Protein AF-A0A447TXG5-F1 (afdb_monomer)

Solvent-accessible surface area (backbone atoms only — not comparable to full-atom values): 9383 Å² total; per-residue (Å²): 135,63,83,75,45,75,52,70,58,77,57,89,52,55,70,82,73,84,54,89,96,60,89,82,86,87,80,78,88,62,99,65,87,81,81,84,87,84,89,76,53,85,91,64,82,86,83,57,67,68,39,61,76,42,76,40,59,65,51,44,81,47,76,54,97,92,38,67,21,38,39,74,36,81,69,43,98,62,69,49,74,78,39,32,24,39,66,48,71,40,68,78,60,53,37,56,62,75,52,61,67,69,57,44,43,72,75,45,52,75,36,49,52,47,66,84,43,47,87,85,38,51,67,66,46,56,60,28,50,46,75,46,95,74,83,55,51,71,50,82,75,86,127

Secondary structure (DSSP, 8-state):
----EEEE---TT---PPPTT--------SSS---------TT-----HHHHHTTS-SEEEEEETTEEEEEE-TTSS--PPEEEEEE--BGGGTB-TTS-HHHHHHH-GGGGGGGG-GGGGHHHHHHTEEEES-SSPBPPPP-

Radius of gyration: 16.36 Å; Cα contacts (8 Å, |Δi|>4): 171; chains: 1; bounding box: 40×32×42 Å

Mean predicted aligned error: 3.82 Å

pLDDT: mean 93.13, std 7.11, range [40.44, 98.06]

Foldseek 3Di:
DDPDAEDEDADAQFDADDAPPDDDDDDDPDPDDDDADDDADPPDDDDCPVCVQLVHDQWDFDDDPNATAIEGRPSDPDDDDYWYWYFDADVQLLGDGNDHPVVSCVVCVVSPPCNVVVVVCNCVNVVRTHTDDPPHHHDDDDD

Structure (mmCIF, N/CA/C/O backbone):
data_AF-A0A447TXG5-F1
#
_entry.id   AF-A0A447TXG5-F1
#
loop_
_atom_site.group_PDB
_atom_site.id
_atom_site.type_symbol
_atom_site.label_atom_id
_atom_site.label_alt_id
_atom_site.label_comp_id
_atom_site.label_asym_id
_atom_site.label_entity_id
_atom_site.label_seq_id
_atom_site.pdbx_PDB_ins_code
_atom_site.Cartn_x
_atom_site.Cartn_y
_atom_site.Cartn_z
_atom_site.occupancy
_atom_site.B_iso_or_equiv
_atom_site.auth_seq_id
_atom_site.auth_comp_id
_atom_site.auth_asym_id
_atom_site.auth_atom_id
_atom_site.pdbx_PDB_model_num
ATOM 1 N N . MET A 1 1 ? 4.972 15.140 13.599 1.00 76.69 1 MET A N 1
ATOM 2 C CA . MET A 1 1 ? 3.506 14.929 13.564 1.00 76.69 1 MET A CA 1
ATOM 3 C C . MET A 1 1 ? 3.168 14.269 12.235 1.00 76.69 1 MET A C 1
ATOM 5 O O . MET A 1 1 ? 4.020 14.294 11.358 1.00 76.69 1 MET A O 1
ATOM 9 N N . VAL A 1 2 ? 2.006 13.627 12.107 1.00 91.31 2 VAL A N 1
ATOM 10 C CA . VAL A 1 2 ? 1.574 13.003 10.845 1.00 91.31 2 VAL A CA 1
ATOM 11 C C . VAL A 1 2 ? 0.642 13.973 10.127 1.00 91.31 2 VAL A C 1
ATOM 13 O O . VAL A 1 2 ? -0.398 14.331 10.680 1.00 91.31 2 VAL A O 1
ATOM 16 N N . ASP A 1 3 ? 1.023 14.396 8.924 1.00 94.44 3 ASP A N 1
ATOM 17 C CA . ASP A 1 3 ? 0.277 15.399 8.152 1.00 94.44 3 ASP A CA 1
ATOM 18 C C . ASP A 1 3 ? -0.713 14.775 7.162 1.00 94.44 3 ASP A C 1
ATOM 20 O O . ASP A 1 3 ? -1.718 15.397 6.819 1.00 94.44 3 ASP A O 1
ATOM 24 N N . ASP A 1 4 ? -0.463 13.533 6.744 1.00 96.50 4 ASP A N 1
ATOM 25 C CA . ASP A 1 4 ? -1.300 12.806 5.798 1.00 96.50 4 ASP A CA 1
ATOM 26 C C . ASP A 1 4 ? -1.452 11.331 6.187 1.00 96.50 4 ASP A C 1
ATOM 28 O O . ASP A 1 4 ? -0.542 10.733 6.763 1.00 96.50 4 ASP A O 1
ATOM 32 N N . LEU A 1 5 ? -2.615 10.747 5.891 1.00 96.62 5 LEU A N 1
ATOM 33 C CA . LEU A 1 5 ? -2.928 9.356 6.220 1.00 96.62 5 LEU A CA 1
ATOM 34 C C . LEU A 1 5 ? -3.752 8.711 5.107 1.00 96.62 5 LEU A C 1
ATOM 36 O O . LEU A 1 5 ? -4.831 9.190 4.750 1.00 96.62 5 LEU A O 1
ATOM 40 N N . ILE A 1 6 ? -3.234 7.602 4.582 1.00 97.62 6 ILE A N 1
ATOM 41 C CA . ILE A 1 6 ? -3.843 6.831 3.501 1.00 97.62 6 ILE A CA 1
ATOM 42 C C . ILE A 1 6 ? -3.974 5.379 3.955 1.00 97.62 6 ILE A C 1
ATOM 44 O O . ILE A 1 6 ? -2.986 4.751 4.330 1.00 97.62 6 ILE A O 1
ATOM 48 N N . VAL A 1 7 ? -5.190 4.847 3.884 1.00 97.50 7 VAL A N 1
ATOM 49 C CA . VAL A 1 7 ? -5.477 3.417 4.001 1.00 97.50 7 VAL A CA 1
ATOM 50 C C . VAL A 1 7 ? -5.702 2.892 2.589 1.00 97.50 7 VAL A C 1
ATOM 52 O O . VAL A 1 7 ? -6.718 3.192 1.963 1.00 97.50 7 VAL A O 1
ATOM 55 N N . ALA A 1 8 ? -4.730 2.138 2.078 1.00 97.75 8 ALA A N 1
ATOM 56 C CA . ALA A 1 8 ? -4.798 1.548 0.748 1.00 97.75 8 ALA A CA 1
ATOM 57 C C . ALA A 1 8 ? -5.186 0.066 0.827 1.00 97.75 8 ALA A C 1
ATOM 59 O O . ALA A 1 8 ? -4.508 -0.715 1.495 1.00 97.75 8 ALA A O 1
ATOM 60 N N . VAL A 1 9 ? -6.248 -0.325 0.123 1.00 97.56 9 VAL A N 1
ATOM 61 C CA . VAL A 1 9 ? -6.638 -1.730 -0.040 1.00 97.56 9 VAL A CA 1
ATOM 62 C C . VAL A 1 9 ? -5.944 -2.292 -1.275 1.00 97.56 9 VAL A C 1
ATOM 64 O O . VAL A 1 9 ? -6.083 -1.769 -2.382 1.00 97.56 9 VAL A O 1
ATOM 67 N N . VAL A 1 10 ? -5.198 -3.375 -1.073 1.00 97.12 10 VAL A N 1
ATOM 68 C CA . VAL A 1 10 ? -4.447 -4.083 -2.113 1.00 97.12 10 VAL A CA 1
ATOM 69 C C . VAL A 1 10 ? -4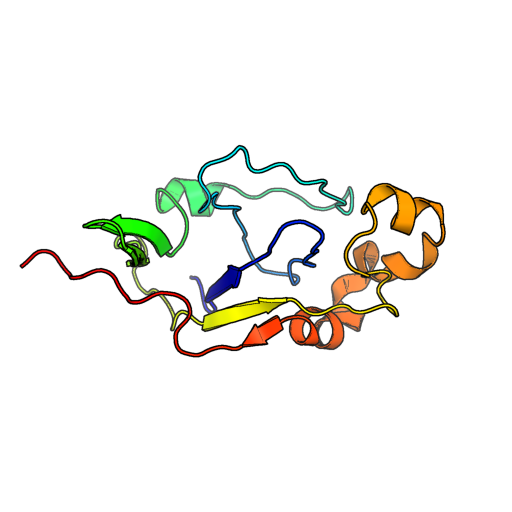.890 -5.540 -2.092 1.00 97.12 10 VAL A C 1
ATOM 71 O O . VAL A 1 10 ? -4.852 -6.181 -1.043 1.00 97.12 10 VAL A O 1
ATOM 74 N N . LYS A 1 11 ? -5.340 -6.052 -3.238 1.00 96.38 11 LYS A N 1
ATOM 75 C CA . LYS A 1 11 ? -5.810 -7.435 -3.392 1.00 96.38 11 LYS A CA 1
ATOM 76 C C . LYS A 1 11 ? -4.692 -8.356 -3.878 1.00 96.38 11 LYS A C 1
ATOM 78 O O . LYS A 1 11 ? -3.629 -7.903 -4.304 1.00 96.38 11 LYS A O 1
ATOM 83 N N . GLU A 1 12 ? -4.953 -9.660 -3.834 1.00 95.69 12 GLU A N 1
ATOM 84 C CA . GLU A 1 12 ? -4.099 -10.661 -4.475 1.00 95.69 12 GLU A CA 1
ATOM 85 C C . GLU A 1 12 ? -3.809 -10.278 -5.937 1.00 95.69 12 GLU A C 1
ATOM 87 O O . GLU A 1 12 ? -4.659 -9.708 -6.620 1.00 95.69 12 GLU A O 1
ATOM 92 N N . GLY A 1 13 ? -2.573 -10.514 -6.386 1.00 96.25 13 GLY A N 1
ATOM 93 C CA . GLY A 1 13 ? -2.105 -10.144 -7.727 1.00 96.25 13 GLY A CA 1
ATOM 94 C C . GLY A 1 13 ? -1.751 -8.661 -7.900 1.00 96.25 13 GLY A C 1
ATOM 95 O O . GLY A 1 13 ? -1.001 -8.309 -8.814 1.00 96.25 13 GLY A O 1
ATOM 96 N N . GLN A 1 14 ? -2.205 -7.779 -7.008 1.00 97.38 14 GLN A N 1
ATOM 97 C CA . GLN A 1 14 ? -1.951 -6.345 -7.121 1.00 97.38 14 GLN A CA 1
ATOM 98 C C . GLN A 1 14 ? -0.600 -5.934 -6.525 1.00 97.38 14 GLN A C 1
ATOM 100 O O . GLN A 1 14 ? 0.135 -6.706 -5.907 1.00 97.38 14 GLN A O 1
ATOM 105 N N . SER A 1 15 ? -0.209 -4.687 -6.765 1.00 96.19 15 SER A N 1
ATOM 106 C CA . SER A 1 15 ? 1.029 -4.118 -6.235 1.00 96.19 15 SER A CA 1
ATOM 107 C C . SER A 1 15 ? 0.846 -2.638 -5.942 1.00 96.19 15 SER A C 1
ATOM 109 O O . SER A 1 15 ? 0.130 -1.940 -6.657 1.00 96.19 15 SER A O 1
ATOM 111 N N . ILE A 1 16 ? 1.534 -2.166 -4.908 1.00 96.88 16 ILE A N 1
ATOM 112 C CA . ILE A 1 16 ? 1.567 -0.766 -4.496 1.00 96.88 16 ILE A CA 1
ATOM 113 C C . ILE A 1 16 ? 3.018 -0.291 -4.448 1.00 96.88 16 ILE A C 1
ATOM 115 O O . ILE A 1 16 ? 3.911 -1.046 -4.062 1.00 96.88 16 ILE A O 1
ATOM 119 N N . ILE A 1 17 ? 3.250 0.963 -4.830 1.00 96.12 17 ILE A N 1
ATOM 120 C CA . ILE A 1 17 ? 4.489 1.673 -4.511 1.00 96.12 17 ILE A CA 1
ATOM 121 C C . ILE A 1 17 ? 4.177 2.573 -3.320 1.00 96.12 17 ILE A C 1
ATOM 123 O O . ILE A 1 17 ? 3.289 3.420 -3.408 1.00 96.12 17 ILE A O 1
ATOM 127 N N . VAL A 1 18 ? 4.893 2.391 -2.210 1.00 94.88 18 VAL A N 1
ATOM 128 C CA . VAL A 1 18 ? 4.769 3.289 -1.058 1.00 94.88 18 VAL A CA 1
ATOM 129 C C . VAL A 1 18 ? 5.388 4.641 -1.434 1.00 94.88 18 VAL A C 1
ATOM 131 O O . VAL A 1 18 ? 6.564 4.668 -1.810 1.00 94.88 18 VAL A O 1
ATOM 134 N N . PRO A 1 19 ? 4.638 5.758 -1.366 1.00 93.62 19 PRO A N 1
ATOM 135 C CA . PRO A 1 19 ? 5.182 7.067 -1.704 1.00 93.62 19 PRO A CA 1
ATOM 136 C C . PRO A 1 19 ? 6.325 7.476 -0.759 1.00 93.62 19 PRO A C 1
ATOM 138 O O . PRO A 1 19 ? 6.333 7.081 0.412 1.00 93.62 19 PRO A O 1
ATOM 141 N N . PRO A 1 20 ? 7.292 8.288 -1.225 1.00 91.88 20 PRO A N 1
ATOM 142 C CA . PRO A 1 20 ? 8.367 8.767 -0.363 1.00 91.88 20 PRO A CA 1
ATOM 143 C C . PRO A 1 20 ? 7.815 9.611 0.790 1.00 91.88 20 PRO A C 1
ATOM 145 O O . PRO A 1 20 ? 6.815 10.309 0.636 1.00 91.88 20 PRO A O 1
ATOM 148 N N . ASN A 1 21 ? 8.500 9.569 1.936 1.00 91.56 21 ASN A N 1
ATOM 149 C CA . ASN A 1 21 ? 8.123 10.241 3.188 1.00 91.56 21 ASN A CA 1
ATOM 150 C C . ASN A 1 21 ? 6.867 9.687 3.894 1.00 91.56 21 ASN A C 1
ATOM 152 O O . ASN A 1 21 ? 6.381 10.313 4.834 1.00 91.56 21 ASN A O 1
ATOM 156 N N . TYR A 1 22 ? 6.379 8.499 3.513 1.00 93.88 22 TYR A N 1
ATOM 157 C CA . TYR A 1 22 ? 5.319 7.791 4.241 1.00 93.88 22 TYR A CA 1
ATOM 158 C C . TYR A 1 22 ? 5.891 6.634 5.065 1.00 93.88 22 TYR A C 1
ATOM 160 O O . TYR A 1 22 ? 6.489 5.695 4.535 1.00 93.88 22 TYR A O 1
ATOM 168 N N . GLY A 1 23 ? 5.642 6.665 6.376 1.00 93.62 23 GLY A N 1
ATOM 169 C CA . GLY A 1 23 ? 5.691 5.453 7.191 1.00 93.62 23 GLY A CA 1
ATOM 170 C C . GLY A 1 23 ? 4.540 4.528 6.795 1.00 93.62 23 GLY A C 1
ATOM 171 O O . GLY A 1 23 ? 3.433 4.999 6.540 1.00 93.62 23 GLY A O 1
ATOM 172 N N . HIS A 1 24 ? 4.784 3.222 6.733 1.00 95.38 24 HIS A N 1
ATOM 173 C CA . HIS A 1 24 ? 3.778 2.253 6.302 1.00 95.38 24 HIS A CA 1
ATOM 174 C C . HIS A 1 24 ? 3.811 0.991 7.161 1.00 95.38 24 HIS A C 1
ATOM 176 O O . HIS A 1 24 ? 4.844 0.610 7.709 1.00 95.38 24 HIS A O 1
ATOM 182 N N . CYS A 1 25 ? 2.664 0.329 7.242 1.00 95.75 25 CYS A N 1
ATOM 183 C CA . CYS A 1 25 ? 2.535 -1.037 7.723 1.00 95.75 25 CYS A CA 1
ATOM 184 C C . CYS A 1 25 ? 1.613 -1.806 6.769 1.00 95.75 25 CYS A C 1
ATOM 186 O O . CYS A 1 25 ? 0.942 -1.212 5.922 1.00 95.75 25 CYS A O 1
ATOM 188 N N . SER A 1 26 ? 1.581 -3.127 6.904 1.00 96.44 26 SER A N 1
ATOM 189 C CA . SER A 1 26 ? 0.647 -3.987 6.180 1.00 96.44 26 SER A CA 1
ATOM 190 C C . SER A 1 26 ? -0.286 -4.648 7.185 1.00 96.44 26 SER A C 1
ATOM 192 O O . SER A 1 26 ?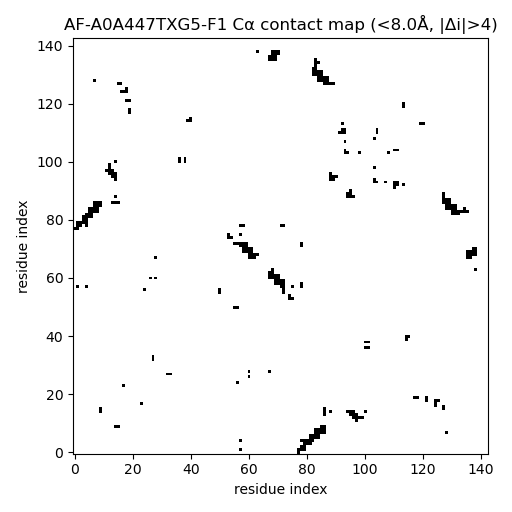 0.168 -5.129 8.222 1.00 96.44 26 SER A O 1
ATOM 194 N N . ILE A 1 27 ? -1.583 -4.655 6.885 1.00 96.88 27 ILE A N 1
ATOM 195 C CA . ILE A 1 27 ? -2.618 -5.248 7.732 1.00 96.88 27 ILE A CA 1
ATOM 196 C C . ILE A 1 27 ? -3.281 -6.355 6.923 1.00 96.88 27 ILE A C 1
ATOM 198 O O . ILE A 1 27 ? -3.702 -6.129 5.790 1.00 96.88 27 ILE A O 1
ATOM 202 N N . ASN A 1 28 ? -3.349 -7.553 7.496 1.00 96.81 28 ASN A N 1
ATOM 203 C CA . ASN A 1 28 ? -4.110 -8.640 6.906 1.00 96.81 28 ASN A CA 1
ATOM 204 C C . ASN A 1 28 ? -5.585 -8.485 7.289 1.00 96.81 28 ASN A C 1
ATOM 206 O O . ASN A 1 28 ? -5.909 -8.529 8.471 1.00 96.81 28 ASN A O 1
ATOM 210 N N . ILE A 1 29 ? -6.444 -8.284 6.291 1.00 95.12 29 ILE A N 1
ATOM 211 C CA . ILE A 1 29 ? -7.896 -8.112 6.457 1.00 95.12 29 ILE A CA 1
ATOM 212 C C . ILE A 1 29 ? -8.701 -9.291 5.889 1.00 95.12 29 ILE A C 1
ATOM 214 O O . ILE A 1 29 ? -9.921 -9.204 5.801 1.00 95.12 29 ILE A O 1
ATOM 218 N N . GLY A 1 30 ? -8.024 -10.344 5.423 1.00 93.50 30 GLY A N 1
ATOM 219 C CA . GLY A 1 30 ? -8.653 -11.550 4.890 1.00 93.50 30 GLY A CA 1
ATOM 220 C C . GLY A 1 30 ? -8.470 -12.753 5.812 1.00 93.50 30 GLY A C 1
ATOM 221 O O . GLY A 1 30 ? -7.681 -12.721 6.754 1.00 93.50 30 GLY A O 1
ATOM 222 N N . ASP A 1 31 ? -9.162 -13.844 5.488 1.00 91.75 31 ASP A N 1
ATOM 223 C CA . ASP A 1 31 ? -9.206 -15.056 6.322 1.00 91.75 31 ASP A CA 1
ATOM 224 C C . ASP A 1 31 ? -7.939 -15.930 6.227 1.00 91.75 31 ASP A C 1
ATOM 226 O O . ASP A 1 31 ? -7.720 -16.833 7.035 1.00 91.75 31 ASP A O 1
ATOM 230 N N . GLY A 1 32 ? -7.109 -15.699 5.206 1.00 94.06 32 GLY A N 1
ATOM 231 C CA . GLY A 1 32 ? -5.899 -16.471 4.914 1.00 94.06 32 GLY A CA 1
ATOM 232 C C . GLY A 1 32 ? -4.605 -15.725 5.247 1.00 94.06 32 GLY A C 1
ATOM 233 O O . GLY A 1 32 ? -4.636 -14.566 5.653 1.00 94.06 32 GLY A O 1
ATOM 234 N N . PRO A 1 33 ? -3.431 -16.354 5.065 1.00 96.06 33 PRO A N 1
ATOM 235 C CA . PRO A 1 33 ? -2.153 -15.678 5.257 1.00 96.06 33 PRO A CA 1
ATOM 236 C C . PRO A 1 33 ? -1.933 -14.568 4.218 1.00 96.06 33 PRO A C 1
ATOM 238 O O . PRO A 1 33 ? -2.079 -14.786 3.016 1.00 96.06 33 PRO A O 1
ATOM 241 N N . LEU A 1 34 ? -1.485 -13.397 4.677 1.00 96.12 34 LEU A N 1
ATOM 242 C CA . LEU A 1 34 ? -0.992 -12.329 3.809 1.00 96.12 34 LEU A CA 1
ATOM 243 C C . LEU A 1 34 ? 0.470 -12.599 3.430 1.00 96.12 34 LEU A C 1
ATOM 245 O O . LEU A 1 34 ? 1.364 -12.507 4.272 1.00 96.12 34 LEU A O 1
ATOM 249 N N . VAL A 1 35 ? 0.719 -12.891 2.153 1.00 94.81 35 VAL A N 1
ATOM 250 C CA . VAL A 1 35 ? 2.067 -13.102 1.607 1.00 94.81 35 VAL A CA 1
ATOM 251 C C . VAL A 1 35 ? 2.326 -12.105 0.486 1.00 94.81 35 VAL A C 1
ATOM 253 O O . VAL A 1 35 ? 1.561 -12.019 -0.470 1.00 94.81 35 VAL A O 1
ATOM 256 N N . PHE A 1 36 ? 3.428 -11.362 0.578 1.00 94.31 36 PHE A N 1
ATOM 257 C CA . PHE A 1 36 ? 3.842 -10.417 -0.456 1.00 94.31 36 PHE A CA 1
ATOM 258 C C . PHE A 1 36 ? 5.366 -10.358 -0.586 1.00 94.31 36 PHE A C 1
ATOM 260 O O . PHE A 1 36 ? 6.112 -10.737 0.315 1.00 94.31 36 PHE A O 1
ATOM 267 N N . SER A 1 37 ? 5.832 -9.881 -1.740 1.00 92.50 37 SER A N 1
ATOM 268 C CA . SER A 1 37 ? 7.246 -9.582 -1.984 1.00 92.50 37 SER A CA 1
ATOM 269 C C . SER A 1 37 ? 7.494 -8.089 -1.818 1.00 92.50 37 SER A C 1
ATOM 271 O O . SER A 1 37 ? 6.732 -7.285 -2.350 1.00 92.50 37 SER A O 1
ATOM 273 N N . ASN A 1 38 ? 8.584 -7.721 -1.145 1.00 92.44 38 ASN A N 1
ATOM 274 C CA . ASN A 1 38 ? 9.016 -6.333 -1.024 1.00 92.44 38 ASN A CA 1
ATOM 275 C C . ASN A 1 38 ? 10.282 -6.092 -1.858 1.00 92.44 38 ASN A C 1
ATOM 277 O O . ASN A 1 38 ? 11.271 -6.811 -1.704 1.00 92.44 38 ASN A O 1
ATOM 281 N N . LEU A 1 39 ? 10.257 -5.074 -2.719 1.00 92.62 39 LEU A N 1
ATOM 282 C CA . LEU A 1 39 ? 11.436 -4.572 -3.421 1.00 92.62 39 LEU A CA 1
ATOM 283 C C . LEU A 1 39 ? 11.766 -3.192 -2.858 1.00 92.62 39 LEU A C 1
ATOM 285 O O . LEU A 1 39 ? 11.020 -2.241 -3.068 1.00 92.62 39 LEU A O 1
ATOM 289 N N . ALA A 1 40 ? 12.890 -3.097 -2.156 1.00 88.25 40 ALA A N 1
ATOM 290 C CA . ALA A 1 40 ? 13.308 -1.878 -1.480 1.00 88.25 40 ALA A CA 1
ATOM 291 C C . ALA A 1 40 ? 14.666 -1.393 -1.990 1.00 88.25 40 ALA A C 1
ATOM 293 O O . ALA A 1 40 ? 15.553 -2.183 -2.326 1.00 88.25 40 ALA A O 1
ATOM 294 N N . TYR A 1 41 ? 14.842 -0.073 -2.002 1.00 87.75 41 TYR A N 1
ATOM 295 C CA . TYR A 1 41 ? 16.133 0.546 -2.266 1.00 87.75 41 TYR A CA 1
ATOM 296 C C . TYR A 1 41 ? 17.050 0.366 -1.048 1.00 87.75 41 TYR A C 1
ATOM 298 O O . TYR A 1 41 ? 16.708 0.773 0.059 1.00 87.75 41 TYR A O 1
ATOM 306 N N . LYS A 1 42 ? 18.216 -0.268 -1.232 1.00 81.88 42 LYS A N 1
ATOM 307 C CA . LYS A 1 42 ? 19.101 -0.689 -0.127 1.00 81.88 42 LYS A CA 1
ATOM 308 C C . LYS A 1 42 ? 19.542 0.450 0.817 1.00 81.88 42 LYS A C 1
ATOM 310 O O . LYS A 1 42 ? 19.605 0.198 2.015 1.00 81.88 42 LYS A O 1
ATOM 315 N N . PRO A 1 43 ? 19.834 1.675 0.344 1.00 82.56 43 PRO A N 1
ATOM 316 C CA . PRO A 1 43 ? 20.145 2.812 1.217 1.00 82.56 43 PRO A CA 1
ATOM 317 C C . PRO A 1 43 ? 18.965 3.367 2.040 1.00 82.56 43 PRO A C 1
ATOM 319 O O . PRO A 1 43 ? 19.125 4.400 2.683 1.00 82.56 43 PRO A O 1
ATOM 322 N N . CYS A 1 44 ? 17.782 2.741 2.010 1.00 77.25 44 CYS A N 1
ATOM 323 C CA . CYS A 1 44 ? 16.625 3.171 2.791 1.00 77.25 44 CYS A CA 1
ATOM 324 C C . CYS A 1 44 ? 16.765 2.741 4.261 1.00 77.25 44 CYS A C 1
ATOM 326 O O . CYS A 1 44 ? 16.662 1.558 4.593 1.00 77.25 44 CYS A O 1
ATOM 328 N N . THR A 1 45 ? 17.004 3.710 5.146 1.00 82.75 45 THR A N 1
ATOM 329 C CA . THR A 1 45 ? 17.028 3.489 6.596 1.00 82.75 45 THR A CA 1
ATOM 330 C C . THR A 1 45 ? 15.620 3.224 7.118 1.00 82.75 45 THR A C 1
ATOM 332 O O . THR A 1 45 ? 14.664 3.902 6.745 1.00 82.75 45 THR A O 1
ATOM 335 N N . VAL A 1 46 ? 15.494 2.252 8.019 1.00 85.12 46 VAL A N 1
ATOM 336 C CA . VAL A 1 46 ? 14.221 1.925 8.664 1.00 85.12 46 VAL A CA 1
ATOM 337 C C . VAL A 1 46 ? 14.133 2.642 10.011 1.00 85.12 46 VAL A C 1
ATOM 339 O O . VAL A 1 46 ? 15.024 2.499 10.846 1.00 85.12 46 VAL A O 1
ATOM 342 N N . HIS A 1 47 ? 13.054 3.397 10.228 1.00 90.94 47 HIS A N 1
ATOM 343 C CA . HIS A 1 47 ? 12.835 4.198 11.434 1.00 90.94 47 HIS A CA 1
ATOM 344 C C . HIS A 1 47 ? 11.585 3.720 12.182 1.00 90.94 47 HIS A C 1
ATOM 346 O O . HIS A 1 47 ? 10.468 3.912 11.704 1.00 90.94 47 HIS A O 1
ATOM 352 N N . TYR A 1 48 ? 11.764 3.122 13.364 1.00 94.00 48 TYR A N 1
ATOM 353 C CA . TYR A 1 48 ? 10.659 2.595 14.180 1.00 94.00 48 TYR A CA 1
ATOM 354 C C . TYR A 1 48 ? 10.317 3.449 15.406 1.00 94.00 48 TYR A C 1
ATOM 356 O O . TYR A 1 48 ? 9.252 3.253 15.985 1.00 94.00 48 TYR A O 1
ATOM 364 N N . ASP A 1 49 ? 11.160 4.414 15.780 1.00 94.94 49 ASP A N 1
ATOM 365 C CA . ASP A 1 49 ? 11.042 5.159 17.044 1.00 94.94 49 ASP A CA 1
ATOM 366 C C . ASP A 1 49 ? 9.671 5.824 17.219 1.00 94.94 49 ASP A C 1
ATOM 368 O O . ASP A 1 49 ? 9.062 5.752 18.281 1.00 94.94 49 ASP A O 1
ATOM 372 N N . THR A 1 50 ? 9.140 6.428 16.151 1.00 92.19 50 THR A N 1
ATOM 373 C CA . THR A 1 50 ? 7.820 7.082 16.183 1.00 92.19 50 THR A CA 1
ATOM 374 C C . THR A 1 50 ? 6.687 6.069 16.341 1.00 92.19 50 THR A C 1
ATOM 376 O O . THR A 1 50 ? 5.750 6.309 17.097 1.00 92.19 50 THR A O 1
ATOM 379 N N . VAL A 1 51 ? 6.783 4.918 15.667 1.00 95.12 51 VAL A N 1
ATOM 380 C CA . VAL A 1 51 ? 5.788 3.841 15.781 1.00 95.12 51 VAL A CA 1
ATOM 381 C C . VAL A 1 51 ? 5.796 3.268 17.198 1.00 95.12 51 VAL A C 1
ATOM 383 O O . VAL A 1 51 ? 4.735 3.047 17.773 1.00 95.12 51 VAL A O 1
ATOM 386 N N . GLN A 1 52 ? 6.979 3.076 17.787 1.00 96.12 52 GLN A N 1
ATOM 387 C CA . GLN A 1 52 ? 7.125 2.604 19.165 1.00 96.12 52 GLN A CA 1
ATOM 388 C C . GLN A 1 52 ? 6.585 3.619 20.177 1.00 96.12 52 GLN A C 1
ATOM 390 O O . GLN A 1 52 ? 5.827 3.240 21.067 1.00 96.12 52 GLN A O 1
ATOM 395 N N . PHE A 1 53 ? 6.926 4.900 20.013 1.00 95.88 53 PHE A N 1
ATOM 396 C CA . PHE A 1 53 ? 6.483 5.981 20.894 1.00 95.88 53 PHE A CA 1
ATOM 397 C C . PHE A 1 53 ? 4.955 6.117 20.942 1.00 95.88 53 PHE A C 1
ATOM 399 O O . PHE A 1 53 ? 4.391 6.316 22.012 1.00 95.88 53 PHE A O 1
ATOM 406 N N . TYR A 1 54 ? 4.278 5.979 19.798 1.00 96.25 54 TYR A N 1
ATOM 407 C CA . TYR A 1 54 ? 2.816 6.067 19.715 1.00 96.25 54 TYR A CA 1
ATOM 408 C C . TYR A 1 54 ? 2.099 4.713 19.813 1.00 96.25 54 TYR A C 1
ATOM 410 O O . TYR A 1 54 ? 0.906 4.626 19.513 1.00 96.25 54 TYR A O 1
ATOM 418 N N . HIS A 1 55 ? 2.811 3.654 20.208 1.00 96.31 55 HIS A N 1
ATOM 419 C CA . HIS A 1 55 ? 2.269 2.299 20.343 1.00 96.31 55 HIS A CA 1
ATOM 420 C C . HIS A 1 55 ? 1.585 1.761 19.071 1.00 96.31 55 HIS A C 1
ATOM 422 O O . HIS A 1 55 ? 0.690 0.925 19.155 1.00 96.31 55 HIS A O 1
ATOM 428 N N . GLY A 1 56 ? 2.004 2.228 17.890 1.00 96.00 56 GLY A N 1
ATOM 429 C CA . GLY A 1 56 ? 1.437 1.834 16.603 1.00 96.00 56 GLY A CA 1
ATOM 430 C C . GLY A 1 56 ? 1.364 2.961 15.572 1.00 96.00 56 GLY A C 1
ATOM 431 O O . GLY A 1 56 ? 1.950 4.040 15.712 1.00 96.00 56 GLY A O 1
ATOM 432 N N . MET A 1 57 ? 0.623 2.689 14.497 1.00 96.69 57 MET A N 1
ATOM 433 C CA . MET A 1 57 ? 0.326 3.658 13.437 1.00 96.69 57 MET A CA 1
ATOM 434 C C . MET A 1 57 ? -0.768 4.641 13.875 1.00 96.69 57 MET A C 1
ATOM 436 O O . MET A 1 57 ? -1.383 4.475 14.925 1.00 96.69 57 MET A O 1
ATOM 440 N N . ALA A 1 58 ? -1.029 5.670 13.066 1.00 96.38 58 ALA A N 1
ATOM 441 C CA . ALA A 1 58 ? -2.039 6.693 13.359 1.00 96.38 58 ALA A CA 1
ATOM 442 C C . ALA A 1 58 ? -3.492 6.166 13.342 1.00 96.38 58 ALA A C 1
ATOM 444 O O . ALA A 1 58 ? -4.395 6.808 13.884 1.00 96.38 58 ALA A O 1
ATOM 445 N N . CYS A 1 59 ? -3.727 4.995 12.751 1.00 95.94 59 CYS A N 1
ATOM 446 C CA . CYS A 1 59 ? -4.995 4.278 12.805 1.00 95.94 59 CYS A CA 1
ATOM 447 C C . CYS A 1 59 ? -4.779 2.761 12.768 1.00 95.94 59 CYS A C 1
ATOM 449 O O . CYS A 1 59 ? -3.706 2.279 12.400 1.00 95.94 59 CYS A O 1
ATOM 451 N N . TYR A 1 60 ? -5.836 2.031 13.099 1.00 96.81 60 TYR A N 1
ATOM 452 C CA . TYR A 1 60 ? -5.941 0.579 13.045 1.00 96.81 60 TYR A CA 1
ATOM 453 C C . TYR A 1 60 ? -7.139 0.190 12.183 1.00 96.81 60 TYR A C 1
ATOM 455 O O . TYR A 1 60 ? -8.132 0.916 12.153 1.00 96.81 60 TYR A O 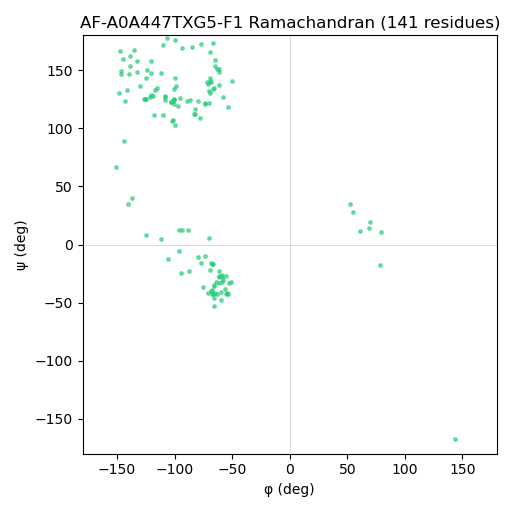1
ATOM 463 N N . ILE A 1 61 ? -7.054 -0.964 11.525 1.00 96.56 61 ILE A N 1
ATOM 464 C CA . ILE A 1 61 ? -8.220 -1.654 10.971 1.00 96.56 61 ILE A CA 1
ATOM 465 C C . ILE A 1 61 ? -8.560 -2.772 11.946 1.00 96.56 61 ILE A C 1
ATOM 467 O O . ILE A 1 61 ? -7.682 -3.562 12.299 1.00 96.56 61 ILE A O 1
ATOM 471 N N . VAL A 1 62 ? -9.79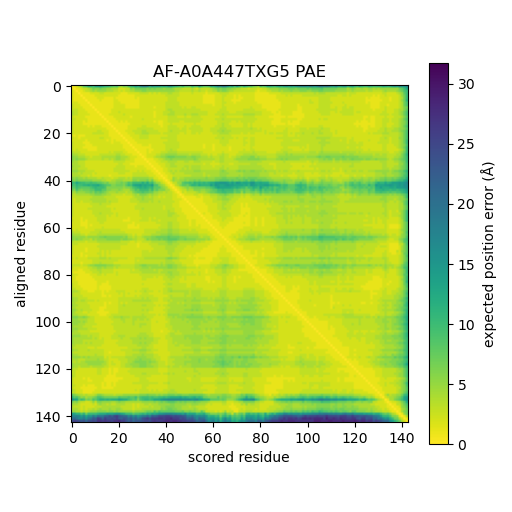7 -2.791 12.421 1.00 95.56 62 VAL A N 1
ATOM 472 C CA . VAL A 1 62 ? -10.289 -3.758 13.407 1.00 95.56 62 VAL A CA 1
ATOM 473 C C . VAL A 1 62 ? -11.622 -4.320 12.939 1.00 95.56 62 VAL A C 1
ATOM 475 O O . VAL A 1 62 ? -12.307 -3.699 12.132 1.00 95.56 62 VAL A O 1
ATOM 478 N N . GLU A 1 63 ? -11.983 -5.491 13.443 1.00 94.25 63 GLU A N 1
ATOM 479 C CA . GLU A 1 63 ? -13.281 -6.106 13.189 1.00 94.25 63 GLU A CA 1
ATOM 480 C C . GLU A 1 63 ? -14.180 -5.940 14.418 1.00 94.25 63 GLU A C 1
ATOM 482 O O . GLU A 1 63 ? -13.824 -6.362 15.520 1.00 94.25 63 GLU A O 1
ATOM 487 N N . GLU A 1 64 ? -15.346 -5.327 14.230 1.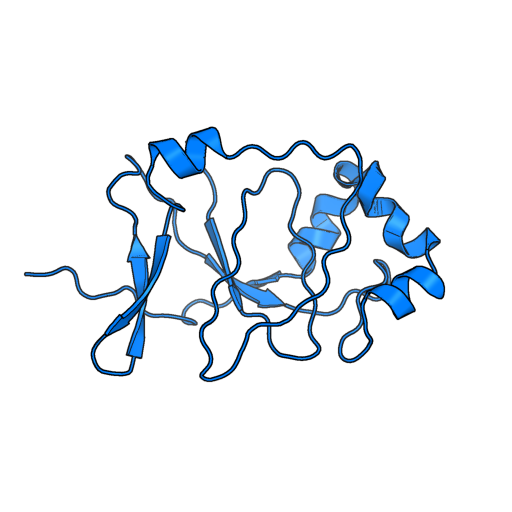00 93.94 64 GLU A N 1
ATOM 488 C CA . GLU A 1 64 ? -16.382 -5.166 15.250 1.00 93.94 64 GLU A CA 1
ATOM 489 C C . GLU A 1 64 ? -17.696 -5.729 14.712 1.00 93.94 64 GLU A C 1
ATOM 491 O O . GLU A 1 64 ? -18.158 -5.334 13.645 1.00 93.94 64 GLU A O 1
ATOM 496 N N . ASN A 1 65 ? -18.319 -6.659 15.444 1.00 91.56 65 ASN A N 1
ATOM 497 C CA . ASN A 1 65 ? -19.603 -7.264 15.062 1.00 91.56 65 ASN A CA 1
ATOM 498 C C . ASN A 1 65 ? -19.631 -7.835 13.623 1.00 91.56 65 ASN A C 1
ATOM 500 O O . ASN A 1 65 ? -20.656 -7.767 12.948 1.00 91.56 65 ASN A O 1
ATOM 504 N N . GLY A 1 66 ? -18.509 -8.394 13.150 1.00 90.88 66 GLY A N 1
ATOM 505 C CA . GLY A 1 66 ? -18.379 -8.947 11.796 1.00 90.88 66 GLY A CA 1
ATOM 506 C C . GLY A 1 66 ? -18.164 -7.905 10.692 1.00 90.88 66 GLY A C 1
ATOM 507 O O . GLY A 1 66 ? -18.267 -8.234 9.511 1.00 90.88 66 GLY A O 1
ATOM 508 N N . GLN A 1 67 ? -17.899 -6.644 11.049 1.00 93.81 67 GLN A N 1
ATOM 509 C CA . GLN A 1 67 ? -17.621 -5.563 10.110 1.00 93.81 67 GLN A CA 1
ATOM 510 C C . GLN A 1 67 ? -16.238 -4.962 10.374 1.00 93.81 67 GLN A C 1
ATOM 512 O O . GLN A 1 67 ? -15.916 -4.560 11.491 1.00 93.81 67 GLN A O 1
ATOM 517 N N . LEU A 1 68 ? -15.424 -4.856 9.322 1.00 95.75 68 LEU A N 1
ATOM 518 C CA . LEU A 1 68 ? -14.163 -4.124 9.386 1.00 95.75 68 LEU A CA 1
ATOM 519 C C . LEU A 1 68 ? -14.428 -2.621 9.491 1.00 95.75 68 LEU A C 1
ATOM 521 O O . LEU A 1 68 ? -15.191 -2.063 8.700 1.00 95.75 68 LEU A O 1
ATOM 525 N N . CYS A 1 69 ? -13.763 -1.963 10.431 1.00 95.88 69 CYS A N 1
ATOM 526 C CA . CYS A 1 69 ?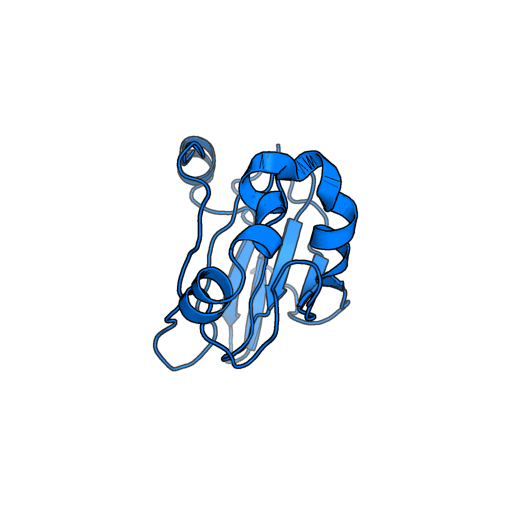 -13.841 -0.526 10.650 1.00 95.88 69 CYS A CA 1
ATOM 527 C C . CYS A 1 69 ? -12.461 0.063 10.960 1.00 95.88 69 CYS A C 1
ATOM 529 O O . CYS A 1 69 ? -11.508 -0.643 11.309 1.00 95.88 69 CYS A O 1
ATOM 531 N N . VAL A 1 70 ? -12.342 1.382 10.814 1.00 95.94 70 VAL A N 1
ATOM 532 C CA . VAL A 1 70 ? -11.105 2.112 11.093 1.00 95.94 70 VAL A CA 1
ATOM 533 C C . VAL A 1 70 ? -11.190 2.799 12.441 1.00 95.94 70 VAL A C 1
ATOM 535 O O . VAL A 1 70 ? -12.064 3.635 12.680 1.00 95.94 70 VAL A O 1
ATOM 538 N N . ARG A 1 71 ? -10.217 2.507 13.302 1.00 95.75 71 ARG A N 1
ATOM 539 C CA . ARG A 1 71 ? -10.071 3.133 14.615 1.00 95.75 71 ARG A CA 1
ATOM 540 C C . ARG A 1 71 ? -8.872 4.070 14.619 1.00 95.75 71 ARG A C 1
ATOM 542 O O . ARG A 1 71 ? -7.760 3.666 14.287 1.00 95.75 71 ARG A O 1
ATOM 549 N N . LYS A 1 72 ? -9.067 5.328 15.014 1.00 95.75 72 LYS A N 1
ATOM 550 C CA . LYS A 1 72 ? -7.956 6.275 15.202 1.00 95.75 72 LYS A CA 1
ATOM 551 C C . LYS A 1 72 ? -7.120 5.869 16.415 1.00 95.75 72 LYS A C 1
ATOM 553 O O . LYS A 1 72 ? -7.658 5.421 17.425 1.00 95.75 72 LYS A O 1
ATOM 558 N N . ASN A 1 73 ? -5.808 6.053 16.330 1.00 96.44 73 ASN A N 1
ATOM 559 C CA . ASN A 1 73 ? -4.929 5.838 17.469 1.00 96.44 73 ASN A CA 1
ATOM 560 C C . ASN A 1 73 ? -4.915 7.081 18.374 1.00 96.44 73 ASN A C 1
ATOM 562 O O . ASN A 1 73 ? -4.379 8.120 17.993 1.00 96.44 73 ASN A O 1
ATOM 566 N N . HIS A 1 74 ? -5.472 6.958 19.581 1.00 94.81 74 HIS A N 1
ATOM 567 C CA . HIS A 1 74 ? -5.581 8.052 20.551 1.00 94.81 74 HIS A CA 1
ATOM 568 C C . HIS A 1 74 ? -4.231 8.509 21.130 1.00 94.81 74 HIS A C 1
ATOM 570 O O . HIS A 1 74 ? -4.157 9.602 21.687 1.00 94.81 74 HIS A O 1
ATOM 576 N N . TYR A 1 75 ? -3.157 7.722 20.982 1.00 96.12 75 TYR A N 1
ATOM 577 C CA . TYR A 1 75 ? -1.812 8.154 21.376 1.00 96.12 75 TYR A CA 1
ATOM 578 C C . TYR A 1 75 ? -1.269 9.267 20.469 1.00 96.12 75 TYR A C 1
ATOM 580 O O . TYR A 1 75 ? -0.392 10.021 20.888 1.00 96.12 75 TYR A O 1
ATOM 588 N N . TYR A 1 76 ? -1.789 9.415 19.244 1.00 95.62 76 TYR A N 1
ATOM 589 C CA . TYR A 1 76 ? -1.440 10.537 18.376 1.00 95.62 76 TYR A CA 1
ATOM 590 C C . TYR A 1 76 ? -2.233 11.786 18.797 1.00 95.62 76 TYR A C 1
ATOM 592 O O . TYR A 1 76 ? -3.461 11.762 18.739 1.00 95.62 76 TYR A O 1
ATOM 600 N N . PRO A 1 77 ? -1.576 12.923 19.114 1.00 92.81 77 PRO A N 1
ATOM 601 C CA . PRO A 1 77 ? -2.268 14.155 19.516 1.00 92.81 77 PRO A CA 1
ATOM 602 C C . PRO A 1 77 ? -3.252 14.679 18.465 1.00 92.81 77 PRO A C 1
ATOM 604 O O . PRO A 1 77 ? -4.211 15.381 18.775 1.00 92.81 77 PRO A O 1
ATOM 607 N N . ARG A 1 78 ? -2.981 14.370 17.194 1.00 93.81 78 ARG A N 1
ATOM 608 C CA . ARG A 1 78 ? -3.828 14.686 16.051 1.00 93.81 78 ARG A CA 1
ATOM 609 C C . ARG A 1 78 ? -3.657 13.599 15.000 1.00 93.81 78 ARG A C 1
ATOM 611 O O . ARG A 1 78 ? -2.532 13.307 14.601 1.00 93.81 78 ARG A O 1
ATOM 618 N N . VAL A 1 79 ? -4.777 13.073 14.515 1.00 94.88 79 VAL A N 1
ATOM 619 C CA . VAL A 1 79 ? -4.834 12.177 13.354 1.00 94.88 79 VAL A CA 1
ATOM 620 C C . VAL A 1 79 ? -5.467 12.952 12.190 1.00 94.88 79 VAL A C 1
ATOM 622 O O . VAL A 1 79 ? -6.559 13.503 12.375 1.00 94.88 79 VAL A O 1
ATOM 625 N N . PRO A 1 80 ? -4.805 13.067 11.021 1.00 94.81 80 PRO A N 1
ATOM 626 C CA . 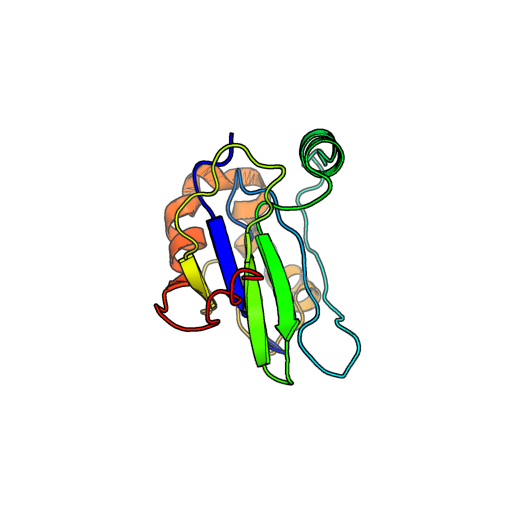PRO A 1 80 ? -5.371 13.759 9.861 1.00 94.81 80 PRO A CA 1
ATOM 627 C C . PRO A 1 80 ? -6.593 13.011 9.300 1.00 94.81 80 PRO A C 1
ATOM 629 O O . PRO A 1 80 ? -6.933 11.913 9.748 1.00 94.81 80 PRO A O 1
ATOM 632 N N . ARG A 1 81 ? -7.287 13.609 8.318 1.00 94.06 81 ARG A N 1
ATOM 633 C CA . ARG A 1 81 ? -8.393 12.924 7.627 1.00 94.06 81 ARG A CA 1
ATOM 634 C C . ARG A 1 81 ? -7.853 11.635 7.008 1.00 94.06 81 ARG A C 1
ATOM 636 O O . ARG A 1 81 ? -6.883 11.671 6.260 1.00 94.06 81 ARG A O 1
ATOM 643 N N . ILE A 1 82 ? -8.514 10.523 7.310 1.00 95.62 82 ILE A N 1
ATOM 644 C CA . ILE A 1 82 ? -8.199 9.225 6.722 1.00 95.62 82 ILE A CA 1
ATOM 645 C C . ILE A 1 82 ? -8.699 9.246 5.284 1.00 95.62 82 ILE A C 1
ATOM 647 O O . ILE A 1 82 ? -9.881 9.496 5.044 1.00 95.62 82 ILE A O 1
ATOM 651 N N . LYS A 1 83 ? -7.792 9.036 4.335 1.00 97.00 83 LYS A N 1
ATOM 652 C CA . LYS A 1 83 ? -8.138 8.849 2.928 1.00 97.00 83 LYS A CA 1
ATOM 653 C C . LYS A 1 83 ? -8.103 7.367 2.619 1.00 97.00 83 LYS A C 1
ATOM 655 O O . LYS A 1 83 ? -7.137 6.691 2.968 1.00 97.00 83 LYS A O 1
ATOM 660 N N . PHE A 1 84 ? -9.122 6.885 1.933 1.00 97.69 84 PHE A N 1
ATOM 661 C CA . PHE A 1 84 ? -9.163 5.514 1.466 1.00 97.69 84 PHE A CA 1
ATOM 662 C C . PHE A 1 84 ? -8.769 5.460 0.002 1.00 97.69 84 PHE A C 1
ATOM 664 O O . PHE A 1 84 ? -9.072 6.381 -0.759 1.00 97.69 84 PHE A O 1
ATOM 671 N N . ALA A 1 85 ? -8.052 4.413 -0.384 1.00 98.06 85 ALA A N 1
ATOM 672 C CA . ALA A 1 85 ? -7.679 4.211 -1.770 1.00 98.06 85 ALA A CA 1
ATOM 673 C C . ALA A 1 85 ? -7.629 2.730 -2.141 1.00 98.06 85 ALA A C 1
ATOM 675 O O . ALA A 1 85 ? -7.259 1.879 -1.334 1.00 98.06 85 ALA A O 1
ATOM 676 N N . THR A 1 86 ? -7.932 2.440 -3.396 1.00 97.88 86 THR A N 1
ATOM 677 C CA . THR A 1 86 ? -7.488 1.228 -4.083 1.00 97.88 86 THR A CA 1
ATOM 678 C C . THR A 1 86 ? -6.274 1.553 -4.956 1.00 97.88 86 THR A C 1
ATOM 680 O O . THR A 1 86 ? -5.811 2.699 -5.020 1.00 97.88 86 THR A O 1
ATOM 683 N N . VAL A 1 87 ? -5.693 0.538 -5.595 1.00 97.88 87 VAL A N 1
ATOM 684 C CA . VAL A 1 87 ? -4.490 0.688 -6.423 1.00 97.88 87 VAL A CA 1
ATOM 685 C C . VAL A 1 87 ? -4.785 0.463 -7.897 1.00 97.88 87 VAL A C 1
ATOM 687 O O . VAL A 1 87 ? -5.603 -0.383 -8.258 1.00 97.88 87 VAL A O 1
ATOM 690 N N . LYS A 1 88 ? -4.052 1.172 -8.758 1.00 97.44 88 LYS A N 1
ATOM 691 C CA . LYS A 1 88 ? -4.039 0.941 -10.207 1.00 97.44 88 LYS A CA 1
ATOM 692 C C . LYS A 1 88 ? -2.642 0.606 -10.715 1.00 97.44 88 LYS A C 1
ATOM 694 O O . LYS A 1 88 ? -1.632 0.957 -10.106 1.00 97.44 88 LYS A O 1
ATOM 699 N N . GLU A 1 89 ? -2.601 -0.045 -11.868 1.00 97.06 89 GLU A N 1
ATOM 700 C CA . GLU A 1 89 ? -1.359 -0.334 -12.574 1.00 97.06 89 GLU A CA 1
ATOM 701 C C . GLU A 1 89 ? -0.663 0.943 -13.056 1.00 97.06 89 GLU A C 1
ATOM 703 O O . GLU A 1 89 ? -1.284 1.971 -13.341 1.00 97.06 89 GLU A O 1
ATOM 708 N N . ASN A 1 90 ? 0.655 0.850 -13.205 1.00 96.38 90 ASN A N 1
ATOM 709 C CA . ASN A 1 90 ? 1.454 1.832 -13.916 1.00 96.38 90 ASN A CA 1
ATOM 710 C C . ASN A 1 90 ? 2.581 1.104 -14.666 1.00 96.38 90 ASN A C 1
ATOM 712 O O . ASN A 1 90 ? 3.683 0.937 -14.129 1.00 96.38 90 ASN A O 1
ATOM 716 N N . PRO A 1 91 ? 2.331 0.674 -15.918 1.00 94.38 91 PRO A N 1
ATOM 717 C CA . PRO A 1 91 ? 3.318 -0.056 -16.708 1.00 94.38 91 PRO A CA 1
ATOM 718 C C . PRO A 1 91 ? 4.623 0.720 -16.933 1.00 94.38 91 PRO A C 1
ATOM 720 O O . PRO A 1 91 ? 5.677 0.101 -17.093 1.00 94.38 91 PRO A O 1
ATOM 723 N N . HIS A 1 92 ? 4.578 2.059 -16.910 1.00 93.56 92 HIS A N 1
ATOM 724 C CA . HIS A 1 92 ? 5.764 2.908 -17.047 1.00 93.56 92 HIS A CA 1
ATOM 725 C C . HIS A 1 92 ? 6.727 2.749 -15.862 1.00 93.56 92 HIS A C 1
ATOM 727 O O . HIS A 1 92 ? 7.937 2.712 -16.062 1.00 93.56 92 HIS A O 1
ATOM 733 N N . LEU A 1 93 ? 6.194 2.553 -14.652 1.00 94.62 93 LEU A N 1
ATOM 734 C CA . LEU A 1 93 ? 6.967 2.236 -13.444 1.00 94.62 93 LEU A CA 1
ATOM 735 C C . LEU A 1 93 ? 7.182 0.724 -13.253 1.00 94.62 93 LEU A C 1
ATOM 737 O O . LEU A 1 93 ? 7.549 0.271 -12.172 1.00 94.62 93 LEU A O 1
ATOM 741 N N . GLY A 1 94 ? 6.904 -0.088 -14.279 1.00 93.94 94 GLY A N 1
ATOM 742 C CA . GLY A 1 94 ? 7.037 -1.542 -14.196 1.00 93.94 94 GLY A CA 1
ATOM 743 C C . GLY A 1 94 ? 6.004 -2.212 -13.285 1.00 93.94 94 GLY A C 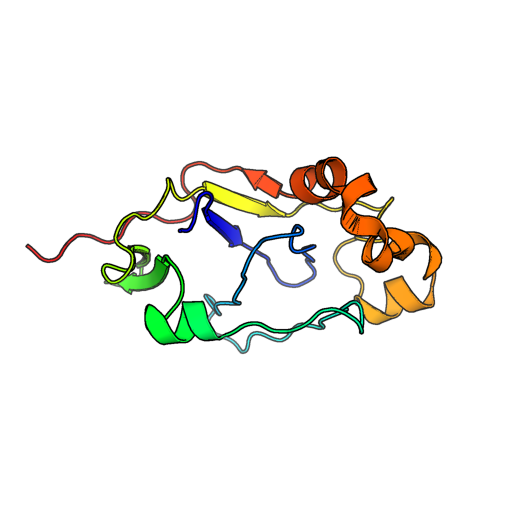1
ATOM 744 O O . GLY A 1 94 ? 6.226 -3.347 -12.860 1.00 93.94 94 GLY A O 1
ATOM 745 N N . ILE A 1 95 ? 4.888 -1.539 -12.980 1.00 94.94 95 ILE A N 1
ATOM 746 C CA . ILE A 1 95 ? 3.808 -2.088 -12.158 1.00 94.94 95 ILE A CA 1
ATOM 747 C C . ILE A 1 95 ? 2.649 -2.531 -13.045 1.00 94.94 95 ILE A C 1
ATOM 749 O O . ILE A 1 95 ? 1.889 -1.708 -13.549 1.00 94.94 95 ILE A O 1
ATOM 753 N N . THR A 1 96 ? 2.516 -3.844 -13.189 1.00 94.75 96 THR A N 1
ATOM 754 C CA . THR A 1 96 ? 1.383 -4.524 -13.825 1.00 94.75 96 THR A CA 1
ATOM 755 C C . THR A 1 96 ? 0.897 -5.634 -12.902 1.00 94.75 96 THR A C 1
ATOM 757 O O . THR A 1 96 ? 1.728 -6.337 -12.324 1.00 94.75 96 THR A O 1
ATOM 760 N N . PHE A 1 97 ? -0.405 -5.788 -12.717 1.00 96.19 97 PHE A N 1
ATOM 761 C CA . PHE A 1 97 ? -0.995 -6.788 -11.832 1.00 96.19 97 PHE A CA 1
ATOM 762 C C . PHE A 1 97 ? -0.806 -8.207 -12.384 1.00 96.19 97 PHE A C 1
ATOM 764 O O . PHE A 1 97 ? -0.355 -8.407 -13.512 1.00 96.19 97 PHE A O 1
ATOM 771 N N . ASP A 1 98 ? -1.038 -9.193 -11.519 1.00 95.81 98 ASP A N 1
ATOM 772 C CA . ASP A 1 98 ? -0.997 -10.636 -11.798 1.00 95.81 98 ASP A CA 1
ATOM 773 C C . ASP A 1 98 ? 0.359 -11.185 -12.279 1.00 95.81 98 ASP A C 1
ATOM 775 O O . ASP A 1 98 ? 0.485 -12.343 -12.675 1.00 95.81 98 ASP A O 1
ATOM 779 N N . MET A 1 99 ? 1.419 -10.381 -12.168 1.00 93.00 99 MET A N 1
ATOM 780 C CA . MET A 1 99 ? 2.800 -10.789 -12.408 1.00 93.00 99 MET A CA 1
ATOM 781 C C . MET A 1 99 ? 3.618 -10.657 -11.116 1.00 93.00 99 MET A C 1
ATOM 783 O O . MET A 1 99 ? 3.570 -9.617 -10.467 1.00 93.00 99 MET A O 1
ATOM 787 N N . PRO A 1 100 ? 4.422 -11.648 -10.702 1.00 92.94 100 PRO A N 1
ATOM 788 C CA . PRO A 1 100 ? 5.256 -11.496 -9.512 1.00 92.94 100 PRO A CA 1
ATOM 789 C C . PRO A 1 100 ? 6.279 -10.355 -9.646 1.00 92.94 100 PRO A C 1
ATOM 791 O O . PRO A 1 100 ? 6.969 -10.235 -10.662 1.00 92.94 100 PRO A O 1
ATOM 794 N N . LEU A 1 101 ? 6.443 -9.550 -8.588 1.00 93.25 101 LEU A N 1
ATOM 795 C CA . LEU A 1 101 ? 7.325 -8.370 -8.579 1.00 93.25 101 LEU A CA 1
ATOM 796 C C . LEU A 1 101 ? 8.765 -8.683 -9.004 1.00 93.25 101 LEU A C 1
ATOM 798 O O . LEU A 1 101 ? 9.353 -7.945 -9.794 1.00 93.25 101 LEU A O 1
ATOM 802 N N . TYR A 1 102 ? 9.321 -9.799 -8.531 1.00 92.12 102 TYR A N 1
ATOM 803 C CA . TYR A 1 102 ? 10.683 -10.197 -8.883 1.00 92.12 102 TYR A CA 1
ATOM 804 C C . TYR A 1 102 ? 10.831 -10.508 -10.382 1.00 92.12 102 TYR A C 1
ATOM 806 O O . TYR A 1 102 ? 11.889 -10.255 -10.954 1.00 92.12 102 TYR A O 1
ATOM 814 N N . GLN A 1 103 ? 9.786 -11.032 -11.034 1.00 94.38 103 GLN A N 1
ATOM 815 C CA . GLN A 1 103 ? 9.813 -11.300 -12.472 1.00 94.38 103 GLN A CA 1
ATOM 816 C C . GLN A 1 103 ? 9.782 -9.991 -13.258 1.00 94.38 103 GLN A C 1
ATOM 818 O O . GLN A 1 103 ? 10.561 -9.841 -14.197 1.00 94.38 103 GLN A O 1
ATOM 823 N N . ARG A 1 104 ? 8.958 -9.022 -12.831 1.00 93.62 104 ARG A N 1
ATOM 824 C CA . ARG A 1 104 ? 8.911 -7.679 -13.438 1.00 93.62 104 ARG A CA 1
ATOM 825 C C . ARG A 1 104 ? 10.268 -6.985 -13.354 1.00 93.62 104 ARG A C 1
ATOM 827 O O . ARG A 1 104 ? 10.771 -6.505 -14.365 1.00 93.62 104 ARG A O 1
ATOM 834 N N . TYR A 1 105 ? 10.893 -7.007 -12.175 1.00 94.50 105 TYR A N 1
ATOM 835 C CA . TYR A 1 105 ? 12.221 -6.424 -11.980 1.00 94.50 105 TYR A CA 1
ATOM 836 C C . TYR A 1 105 ? 13.297 -7.127 -12.814 1.00 94.50 105 TYR A C 1
ATOM 838 O O . TYR A 1 105 ? 14.126 -6.465 -13.425 1.00 94.50 105 TYR A O 1
ATOM 846 N N . ARG A 1 106 ? 13.285 -8.465 -12.889 1.00 95.00 106 ARG A N 1
ATOM 847 C CA . ARG A 1 106 ? 14.250 -9.207 -13.717 1.00 95.00 106 ARG A CA 1
ATOM 848 C C . ARG A 1 106 ? 14.084 -8.947 -15.213 1.00 95.00 106 ARG A C 1
ATOM 850 O O . ARG A 1 106 ? 15.081 -8.988 -15.925 1.00 95.00 106 ARG A O 1
ATOM 857 N N . ALA A 1 107 ? 12.854 -8.749 -15.681 1.00 95.19 107 ALA A N 1
ATOM 858 C CA . ALA A 1 107 ? 12.565 -8.535 -17.094 1.00 95.19 107 ALA A CA 1
ATOM 859 C C . ALA A 1 107 ? 12.955 -7.128 -17.572 1.00 95.19 107 ALA A C 1
ATOM 861 O O . ALA A 1 107 ? 13.391 -6.984 -18.710 1.00 95.19 107 ALA A O 1
ATOM 862 N N . ALA A 1 108 ? 12.781 -6.114 -16.721 1.00 95.12 108 ALA A N 1
ATOM 863 C CA . ALA A 1 108 ? 12.974 -4.709 -17.076 1.00 95.12 108 ALA A CA 1
ATOM 864 C C . ALA A 1 108 ? 13.420 -3.875 -15.852 1.00 95.12 108 ALA A C 1
ATOM 866 O O . ALA A 1 108 ? 12.647 -3.045 -15.357 1.00 95.12 108 ALA A O 1
ATOM 867 N N . PRO A 1 109 ? 14.631 -4.105 -15.302 1.00 94.44 109 PRO A N 1
ATOM 868 C CA . PRO A 1 109 ? 15.098 -3.429 -14.086 1.00 94.44 109 PRO A CA 1
ATOM 869 C C . PRO A 1 109 ? 15.183 -1.904 -14.246 1.00 94.44 109 PRO A C 1
ATOM 871 O O . PRO A 1 109 ? 14.994 -1.169 -13.278 1.00 94.44 109 PRO A O 1
ATOM 874 N N . GLU A 1 110 ? 15.400 -1.409 -15.463 1.00 95.00 110 GLU A N 1
ATOM 875 C CA . GLU A 1 110 ? 15.443 0.017 -15.790 1.00 95.00 110 GLU A CA 1
ATOM 876 C C . GLU A 1 110 ? 14.119 0.744 -15.513 1.00 95.00 110 GLU A C 1
ATOM 878 O O . GLU A 1 110 ? 14.132 1.925 -15.164 1.00 95.00 110 GLU A O 1
ATOM 883 N N . ARG A 1 111 ? 12.975 0.044 -15.566 1.00 95.00 111 ARG A N 1
ATOM 884 C CA . ARG A 1 111 ? 11.664 0.619 -15.202 1.00 95.00 111 ARG A CA 1
ATOM 885 C C . ARG A 1 111 ? 11.546 0.933 -13.710 1.00 95.00 111 ARG A C 1
ATOM 887 O O . ARG A 1 111 ? 10.681 1.707 -13.315 1.00 95.00 111 ARG A O 1
ATOM 894 N N . PHE A 1 112 ? 12.434 0.371 -12.890 1.00 95.00 112 PHE A N 1
ATOM 895 C CA . PHE A 1 112 ? 12.494 0.580 -11.444 1.00 95.00 112 PHE A CA 1
ATOM 896 C C . PHE A 1 112 ? 13.506 1.658 -11.037 1.00 95.00 112 PHE A C 1
ATOM 898 O O . PHE A 1 112 ? 13.794 1.813 -9.850 1.00 95.00 112 PHE A O 1
ATOM 905 N N . HIS A 1 113 ? 14.014 2.445 -11.994 1.00 93.88 113 HIS A N 1
ATOM 906 C CA . HIS A 1 113 ? 14.914 3.575 -11.740 1.00 93.88 113 HIS A CA 1
ATOM 907 C C . HIS A 1 113 ? 14.376 4.539 -10.666 1.00 93.88 113 HIS A C 1
ATOM 909 O O . HIS A 1 113 ? 15.144 5.076 -9.869 1.00 93.88 113 HIS A O 1
ATOM 915 N N . PHE A 1 114 ? 13.051 4.695 -10.574 1.00 94.00 114 PHE A N 1
ATOM 916 C CA . PHE A 1 114 ? 12.405 5.527 -9.558 1.00 94.00 114 PHE A CA 1
ATOM 917 C C . PHE A 1 114 ? 12.789 5.157 -8.115 1.00 94.00 114 PHE A C 1
ATOM 919 O O . PHE A 1 114 ? 12.790 6.044 -7.270 1.00 94.00 114 PHE A O 1
ATOM 926 N N . LEU A 1 115 ? 13.168 3.904 -7.816 1.00 92.19 115 LEU A N 1
ATOM 927 C CA . LEU A 1 115 ? 13.558 3.481 -6.462 1.00 92.19 115 LEU A CA 1
ATOM 928 C C . LEU A 1 115 ? 14.751 4.275 -5.908 1.00 92.19 115 LEU A C 1
ATOM 930 O O . LEU A 1 115 ? 14.823 4.499 -4.703 1.00 92.19 115 LEU A O 1
ATOM 934 N N . GLY A 1 116 ? 15.670 4.708 -6.777 1.00 91.75 116 GLY A N 1
ATOM 935 C CA . GLY A 1 116 ? 16.802 5.564 -6.407 1.00 91.75 116 GLY A CA 1
ATOM 936 C C . GLY A 1 116 ? 16.563 7.062 -6.634 1.00 91.75 116 GLY A C 1
ATOM 937 O O . GLY A 1 116 ? 17.417 7.867 -6.276 1.00 91.75 116 GLY A O 1
ATOM 938 N N . HIS A 1 117 ? 15.430 7.442 -7.236 1.00 93.38 117 HIS A N 1
ATOM 939 C CA . HIS A 1 117 ? 15.170 8.791 -7.758 1.00 93.38 117 HIS A CA 1
ATOM 940 C C . HIS A 1 117 ? 13.729 9.260 -7.495 1.00 93.38 117 HIS A C 1
ATOM 942 O O . HIS A 1 117 ? 13.135 9.943 -8.327 1.00 93.38 117 HIS A O 1
ATOM 948 N N . VAL A 1 118 ? 13.161 8.870 -6.351 1.00 91.44 118 VAL A N 1
ATOM 949 C CA . VAL A 1 118 ? 11.730 9.002 -6.015 1.00 91.44 118 VAL A CA 1
ATOM 950 C C . VAL A 1 118 ? 11.163 10.413 -6.184 1.00 91.44 118 VAL A C 1
ATOM 952 O O . VAL A 1 118 ? 10.013 10.547 -6.599 1.00 91.44 118 VAL A O 1
ATOM 955 N N . ASP A 1 119 ? 11.965 11.451 -5.940 1.00 92.00 119 ASP A N 1
ATOM 956 C CA . ASP A 1 119 ? 11.548 12.857 -6.040 1.00 92.00 119 ASP A CA 1
ATOM 957 C C . ASP A 1 119 ? 11.023 13.221 -7.438 1.00 92.00 119 ASP A C 1
ATOM 959 O O . ASP A 1 119 ? 10.099 14.023 -7.569 1.00 92.00 119 ASP A O 1
ATOM 963 N N . ASN A 1 120 ? 11.541 12.570 -8.485 1.00 94.94 120 ASN A N 1
ATOM 964 C CA . ASN A 1 120 ? 11.124 12.804 -9.870 1.00 94.94 120 ASN A CA 1
ATOM 965 C C . ASN A 1 120 ? 9.810 12.101 -10.243 1.00 94.94 120 ASN A C 1
ATOM 967 O O . ASN A 1 120 ? 9.280 12.366 -11.316 1.00 94.94 120 ASN A O 1
ATOM 971 N N . TYR A 1 121 ? 9.309 11.199 -9.392 1.00 96.19 121 TYR A N 1
ATOM 972 C CA . TYR A 1 121 ? 8.180 10.313 -9.700 1.00 96.19 121 TYR A CA 1
ATOM 973 C C . TYR A 1 121 ? 7.038 10.422 -8.684 1.00 96.19 121 TYR A C 1
ATOM 975 O O . TYR A 1 121 ? 6.106 9.619 -8.716 1.00 96.19 121 TYR A O 1
ATOM 983 N N . VAL A 1 122 ? 7.086 11.389 -7.757 1.00 95.88 122 VAL A N 1
ATOM 984 C CA . VAL A 1 122 ? 6.076 11.533 -6.691 1.00 95.88 122 VAL A CA 1
ATOM 985 C C . VAL A 1 122 ? 4.668 11.613 -7.275 1.00 95.88 122 VAL A C 1
ATOM 987 O O . VAL A 1 122 ? 3.751 10.978 -6.758 1.00 95.88 122 VAL A O 1
ATOM 990 N N . ARG A 1 123 ? 4.485 12.357 -8.371 1.00 96.00 123 ARG A N 1
ATOM 991 C CA . ARG A 1 123 ? 3.174 12.526 -9.006 1.00 96.00 123 ARG A CA 1
ATOM 992 C C . ARG A 1 123 ? 2.670 11.219 -9.613 1.00 96.00 123 ARG A C 1
ATOM 994 O O . ARG A 1 123 ? 1.492 10.904 -9.475 1.00 96.00 123 ARG A O 1
ATOM 1001 N N . GLU A 1 124 ? 3.540 10.470 -10.270 1.00 96.31 124 GLU A N 1
ATOM 1002 C CA . GLU A 1 124 ? 3.246 9.192 -10.906 1.00 96.31 124 GLU A CA 1
ATOM 1003 C C . GLU A 1 124 ? 2.929 8.119 -9.865 1.00 96.31 124 GLU A C 1
ATOM 1005 O O . GLU A 1 124 ? 1.960 7.380 -10.036 1.00 96.31 124 GLU A O 1
ATOM 1010 N N . ILE A 1 125 ? 3.702 8.078 -8.775 1.00 96.88 125 ILE A N 1
ATOM 1011 C CA . ILE A 1 125 ? 3.508 7.161 -7.648 1.00 96.88 125 ILE A CA 1
ATOM 1012 C C . ILE A 1 125 ? 2.192 7.479 -6.934 1.00 96.88 125 ILE A C 1
ATOM 1014 O O . ILE A 1 125 ? 1.337 6.608 -6.808 1.00 96.88 125 ILE A O 1
ATOM 1018 N N . MET A 1 126 ? 1.977 8.735 -6.530 1.00 97.00 126 MET A N 1
ATOM 1019 C CA . MET A 1 126 ? 0.720 9.157 -5.894 1.00 97.00 126 MET A CA 1
ATOM 1020 C C . MET A 1 126 ? -0.473 8.971 -6.831 1.00 97.00 126 MET A C 1
ATOM 1022 O O . MET A 1 126 ? -1.570 8.641 -6.388 1.00 97.00 126 MET A O 1
ATOM 1026 N N . GLY A 1 127 ? -0.255 9.140 -8.135 1.00 97.06 127 GLY A N 1
ATOM 1027 C CA . GLY A 1 127 ? -1.257 8.906 -9.158 1.00 97.06 127 GLY A CA 1
ATOM 1028 C C . GLY A 1 127 ? -1.749 7.464 -9.196 1.00 97.06 127 GLY A C 1
ATOM 1029 O O . GLY A 1 127 ? -2.858 7.253 -9.674 1.00 97.06 127 GLY A O 1
ATOM 1030 N N . MET A 1 128 ? -0.989 6.484 -8.694 1.00 97.25 128 MET A N 1
ATOM 1031 C CA . MET A 1 128 ? -1.411 5.079 -8.635 1.00 97.25 128 MET A CA 1
ATOM 1032 C C . MET A 1 128 ? -2.473 4.781 -7.570 1.00 97.25 128 MET A C 1
ATOM 1034 O O . MET A 1 128 ? -3.033 3.685 -7.560 1.00 97.25 128 MET A O 1
ATOM 1038 N N . LEU A 1 129 ? -2.757 5.735 -6.687 1.00 97.81 129 LEU A N 1
ATOM 1039 C CA . LEU A 1 129 ? -3.828 5.621 -5.708 1.00 97.81 129 LEU A CA 1
ATOM 1040 C C . LEU A 1 129 ? -5.137 6.106 -6.332 1.00 97.81 129 LEU A C 1
ATOM 1042 O O . LEU A 1 129 ? -5.232 7.236 -6.818 1.00 97.81 129 LEU A O 1
ATOM 1046 N N . GLN A 1 130 ? -6.148 5.247 -6.312 1.00 97.19 130 GLN A N 1
ATOM 1047 C CA . GLN A 1 130 ? -7.512 5.586 -6.691 1.00 97.19 130 GLN A CA 1
ATOM 1048 C C . GLN A 1 130 ? -8.314 5.829 -5.415 1.00 97.19 130 GLN A C 1
ATOM 1050 O O . GLN A 1 130 ? -8.646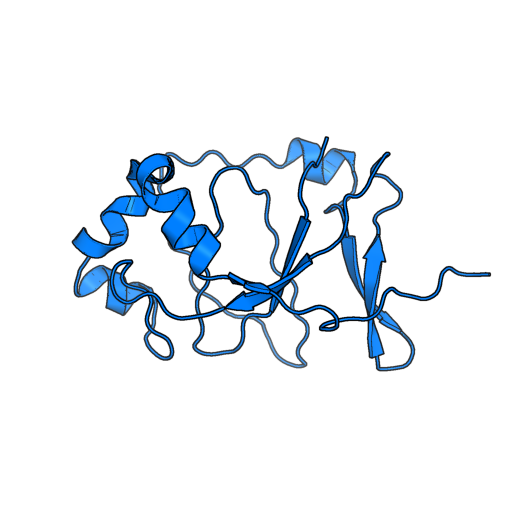 4.886 -4.707 1.00 97.19 130 GLN A O 1
ATOM 1055 N N . TYR A 1 131 ? -8.563 7.099 -5.095 1.00 97.06 131 TYR A N 1
ATOM 1056 C CA . TYR A 1 131 ? -9.238 7.476 -3.855 1.00 97.06 131 TYR A CA 1
ATOM 1057 C C . TYR A 1 131 ? -10.725 7.129 -3.876 1.00 97.06 131 TYR A C 1
ATOM 1059 O O . TYR A 1 131 ? -11.405 7.334 -4.882 1.00 97.06 131 TYR A O 1
ATOM 1067 N N . GLU A 1 132 ? -11.208 6.652 -2.736 1.00 94.81 132 GLU A N 1
ATOM 1068 C CA . GLU A 1 132 ? -12.593 6.259 -2.490 1.00 94.81 132 GLU A CA 1
ATOM 1069 C C . GLU A 1 132 ? -13.042 6.869 -1.156 1.00 94.81 132 GLU A C 1
ATOM 1071 O O . GLU A 1 132 ? -12.218 7.078 -0.263 1.00 94.81 132 GLU A O 1
ATOM 1076 N N . ASP A 1 133 ? -14.325 7.200 -1.011 1.00 83.06 133 ASP A N 1
ATOM 1077 C CA . ASP A 1 133 ? -14.816 7.859 0.207 1.00 83.06 133 ASP A CA 1
ATOM 1078 C C . ASP A 1 133 ? -15.221 6.858 1.311 1.00 83.06 133 ASP A C 1
ATOM 1080 O O . ASP A 1 133 ? -15.126 7.205 2.486 1.00 83.06 133 ASP A O 1
ATOM 1084 N N . ASP A 1 134 ? -15.550 5.602 0.966 1.00 77.38 134 ASP A N 1
ATOM 1085 C CA . ASP A 1 134 ? -16.269 4.678 1.864 1.00 77.38 134 ASP A CA 1
ATOM 1086 C C . ASP A 1 134 ? -15.725 3.227 1.881 1.00 77.38 134 ASP A C 1
ATOM 1088 O O . ASP A 1 134 ? -16.499 2.270 1.916 1.00 77.38 134 ASP A O 1
ATOM 1092 N N . LEU A 1 135 ? -14.399 3.012 1.861 1.00 89.75 135 LEU A N 1
ATOM 1093 C CA . LEU A 1 135 ? -13.854 1.635 1.945 1.00 89.75 135 LEU A CA 1
ATOM 1094 C C . LEU A 1 135 ? -14.093 0.979 3.307 1.00 89.75 135 LEU A C 1
ATOM 1096 O O . LEU A 1 135 ? -14.363 -0.217 3.383 1.00 89.75 135 LEU A O 1
ATOM 1100 N N . PHE A 1 136 ? -13.968 1.756 4.380 1.00 92.88 136 PHE A N 1
ATOM 1101 C CA . PHE A 1 136 ? -14.189 1.289 5.740 1.00 92.88 136 PHE A CA 1
ATOM 1102 C C . PHE A 1 136 ? -14.903 2.383 6.534 1.00 92.88 136 PHE A C 1
ATOM 1104 O O . PHE A 1 136 ? -14.455 3.535 6.510 1.00 92.88 136 PHE A O 1
ATOM 1111 N N . PRO A 1 137 ? -15.969 2.054 7.279 1.00 93.62 137 PRO A N 1
ATOM 1112 C CA . PRO A 1 137 ? -16.543 2.996 8.227 1.00 93.62 137 PRO A CA 1
ATOM 1113 C C . PRO A 1 137 ? -15.539 3.302 9.345 1.00 93.62 137 PRO A C 1
ATOM 1115 O O . PRO A 1 137 ? -14.633 2.516 9.634 1.00 93.62 137 PRO A O 1
ATOM 1118 N N . LEU A 1 138 ? -15.726 4.430 10.029 1.00 92.19 138 LEU A N 1
ATOM 1119 C CA . LEU A 1 138 ? -15.096 4.629 11.332 1.00 92.19 138 LEU A CA 1
ATOM 1120 C C . LEU A 1 138 ? -15.746 3.685 12.348 1.00 92.19 138 LEU A C 1
ATOM 1122 O O . LEU A 1 138 ? -16.961 3.486 12.310 1.00 92.19 138 LEU A O 1
ATOM 1126 N N . CYS A 1 139 ? -14.943 3.115 13.245 1.00 91.06 139 CYS A N 1
ATOM 1127 C CA . CYS A 1 139 ? -15.485 2.347 14.362 1.00 91.06 139 CYS A CA 1
ATOM 1128 C C . CYS A 1 139 ? -16.359 3.243 15.242 1.00 91.06 139 CYS A C 1
ATOM 1130 O O . CYS A 1 139 ? -16.123 4.455 15.327 1.00 91.06 139 CYS A O 1
ATOM 1132 N N . GLN A 1 140 ? -17.358 2.648 15.891 1.00 79.19 140 GLN A N 1
ATOM 1133 C CA . GLN A 1 140 ? -18.147 3.380 16.875 1.00 79.19 140 GLN A CA 1
ATOM 1134 C C . GLN A 1 140 ? -17.227 3.715 18.054 1.00 79.19 140 GLN A C 1
ATOM 1136 O O . GLN A 1 140 ? -16.431 2.884 18.483 1.00 79.19 140 GLN A O 1
ATOM 1141 N N . GLU A 1 141 ? -17.267 4.957 18.531 1.00 67.31 141 GLU A N 1
ATOM 1142 C CA . GLU A 1 141 ? -16.596 5.280 19.788 1.00 67.31 141 GLU A CA 1
ATOM 1143 C C . GLU A 1 141 ? -17.373 4.582 20.909 1.00 67.31 141 GLU A C 1
ATOM 1145 O O . GLU A 1 141 ? -18.603 4.659 20.937 1.00 67.31 141 GLU A O 1
ATOM 1150 N N . ASP A 1 142 ? -16.667 3.861 21.785 1.00 56.19 142 ASP A N 1
ATOM 1151 C CA . ASP A 1 142 ? -17.269 3.278 22.983 1.00 56.19 142 ASP A CA 1
ATOM 1152 C C . ASP A 1 142 ? -17.975 4.408 23.758 1.00 56.19 142 ASP A C 1
ATOM 1154 O O . ASP A 1 142 ? -17.338 5.399 24.127 1.00 56.19 142 ASP A O 1
ATOM 1158 N N . ALA A 1 143 ? -19.298 4.290 23.916 1.00 40.44 143 ALA A N 1
ATOM 1159 C CA . ALA A 1 143 ? -20.147 5.254 24.620 1.00 40.44 143 ALA A CA 1
ATOM 1160 C C . ALA A 1 143 ? -19.843 5.334 26.124 1.00 40.44 143 ALA A C 1
ATOM 1162 O O . ALA A 1 143 ? -19.497 4.287 26.722 1.00 40.44 143 ALA A O 1
#

Organism: Salmonella enterica I (NCBI:txid59201)

Sequence (143 aa):
MVDDLIVAVVKEGQSIIVPPNYGHCSINIGDGPLVFSNLAYKPCTVHYDTVQFYHGMACYIVEENGQLCVRKNHYYPRVPRIKFATVKENPHLGITFDMPLYQRYRAAPERFHFLGHVDNYVREIMGMLQYEDDLFPLCQEDA

Nearest PDB structures (foldseek):
  4nkx-assembly2_B  TM=3.110E-01  e=8.331E+00  Homo sapiens

InterPro domains:
  IPR010551 Glucose-6-phosphate isomerase, prokaryote [PF06560] (2-78)
  IPR011051 RmlC-like cupin domain superfamily [SSF51182] (4-75)
  IPR014710 RmlC-like jelly roll fold [G3DSA:2.60.120.10] (2-83)